Protein AF-A0A0B7BX13-F1 (afdb_monomer)

Secondary structure (DSSP, 8-state):
-EEEEEEEEESS-EEESEEEEEEEEEEEEEEEEEETTEEEEEEEEEEEEEEEEEEEE-SSS-EEEPSEEEEEEEEEPPPS-PPPPEEETTEEEEEEEEEEEEBTTB----

InterPro domains:
  IPR011021 Arrestin-like, N-terminal [PF00339] (1-109)
  IPR014752 Arrestin-like, C-terminal domain superfamily [G3DSA:2.60.40.640] (1-110)
  IPR014756 Immunoglobulin E-set [SSF81296] (1-108)
  IPR050357 Arrestin domain-containing protein [PTHR11188] (2-102)

Radius of gyration: 19.54 Å; Cα contacts (8 Å, |Δi|>4): 223; chains: 1; bounding box: 52×23×47 Å

pLDDT: mean 93.02, std 10.44, range [39.06, 98.62]

Organism: NCBI:txid1028688

Nearest PDB structures (foldseek):
  4r7v-assembly1_A  TM=9.006E-01  e=2.544E-08  Homo sapie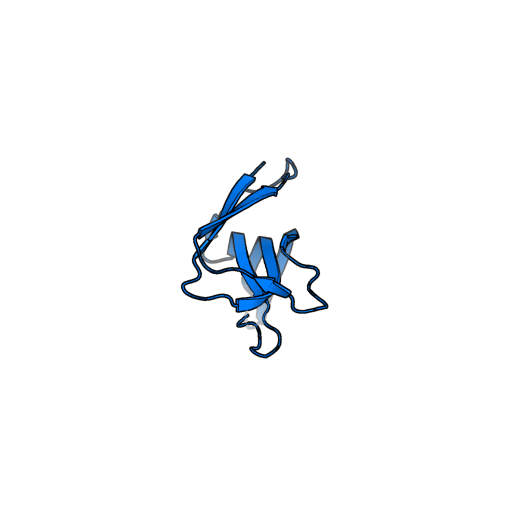ns
  4r7x-assembly1_A  TM=7.657E-01  e=8.282E-08  Homo sapiens
  7usy-assembly1_J  TM=8.039E-01  e=7.151E-07  Caenorhabditis elegans
  4r7x-assembly2_B  TM=7.205E-01  e=6.087E-08  Homo sapiens
  4gej-assembly8_H  TM=7.419E-01  e=1.267E-05  Homo sapiens

Solvent-accessible surface area (backbone atoms only — not comparable to full-atom values): 6667 Å² total; per-residue (Å²): 107,51,72,54,68,55,75,47,78,34,96,52,64,43,66,28,11,22,34,35,40,36,36,43,23,36,37,38,39,44,53,74,50,75,57,89,95,45,76,46,80,46,76,51,74,47,80,79,39,83,48,75,46,74,74,38,73,80,62,75,62,66,45,77,40,74,48,44,82,46,77,41,77,50,73,46,84,61,74,93,86,66,79,74,76,43,81,53,98,46,33,37,28,50,73,52,73,49,78,46,77,42,38,88,87,51,83,80,89,127

Structure (mmCIF, N/CA/C/O backbone):
data_AF-A0A0B7BX13-F1
#
_entry.id   AF-A0A0B7BX13-F1
#
loop_
_atom_site.group_PDB
_atom_site.id
_atom_site.type_symbol
_atom_site.label_atom_id
_atom_site.label_alt_id
_atom_site.label_comp_id
_atom_site.label_asym_id
_atom_site.label_entity_id
_atom_site.label_seq_id
_atom_site.pdbx_PDB_ins_code
_atom_site.Cartn_x
_atom_site.Cartn_y
_atom_site.Cartn_z
_atom_site.occupancy
_atom_site.B_iso_or_equiv
_atom_site.auth_seq_id
_atom_site.auth_comp_id
_atom_site.auth_asym_id
_atom_site.auth_atom_id
_atom_site.pdbx_PDB_model_num
ATOM 1 N N . ASN A 1 1 ? -9.904 6.568 -10.057 1.00 86.06 1 ASN A N 1
ATOM 2 C CA . ASN A 1 1 ? -10.083 6.479 -8.588 1.00 86.06 1 ASN A CA 1
ATOM 3 C C . ASN A 1 1 ? -10.350 5.036 -8.205 1.00 86.06 1 ASN A C 1
ATOM 5 O O . ASN A 1 1 ? -11.050 4.365 -8.951 1.00 86.06 1 ASN A O 1
ATOM 9 N N . VAL A 1 2 ? -9.795 4.576 -7.084 1.00 93.56 2 VAL A N 1
ATOM 10 C CA . VAL A 1 2 ? -10.053 3.248 -6.497 1.00 93.56 2 VAL A CA 1
ATOM 11 C C . VAL A 1 2 ? -10.750 3.457 -5.162 1.00 93.56 2 VAL A C 1
ATOM 13 O O . VAL A 1 2 ? -10.274 4.241 -4.347 1.00 93.56 2 VAL A O 1
ATOM 16 N N . SER A 1 3 ? -11.868 2.782 -4.934 1.00 96.25 3 SER A N 1
ATOM 17 C CA . SER A 1 3 ? -12.641 2.886 -3.696 1.00 96.25 3 SER A CA 1
ATOM 18 C C . SER A 1 3 ? -13.001 1.505 -3.163 1.00 96.25 3 SER A C 1
ATOM 20 O O . SER A 1 3 ? -13.042 0.523 -3.905 1.00 96.25 3 SER A O 1
ATOM 22 N N . GLY A 1 4 ? -13.229 1.422 -1.857 1.00 97.25 4 GLY A N 1
ATOM 23 C CA . GLY A 1 4 ? -13.525 0.164 -1.187 1.00 97.25 4 GLY A CA 1
ATOM 24 C C . GLY A 1 4 ? -13.729 0.341 0.310 1.00 97.25 4 GLY A C 1
ATOM 25 O O . GLY A 1 4 ? -13.872 1.460 0.799 1.00 97.25 4 GLY A O 1
ATOM 26 N N . HIS A 1 5 ? -13.745 -0.780 1.030 1.00 98.12 5 HIS A N 1
ATOM 27 C CA . HIS A 1 5 ? -13.887 -0.806 2.483 1.00 98.12 5 HIS A CA 1
ATOM 28 C C . HIS A 1 5 ? -12.838 -1.723 3.107 1.00 98.12 5 HIS A C 1
ATOM 30 O O . HIS A 1 5 ? -12.625 -2.839 2.632 1.00 98.12 5 HIS A O 1
ATOM 36 N N . VAL A 1 6 ? -12.231 -1.282 4.208 1.00 98.25 6 VAL A N 1
ATOM 37 C CA . VAL A 1 6 ? -11.518 -2.172 5.128 1.00 98.25 6 VAL A CA 1
ATOM 38 C C . VAL A 1 6 ? -12.516 -2.657 6.168 1.00 98.25 6 VAL A C 1
ATOM 40 O O . VAL A 1 6 ? -13.095 -1.860 6.904 1.00 98.25 6 VAL A O 1
ATOM 43 N N . VAL A 1 7 ? -12.731 -3.968 6.215 1.00 98.19 7 VAL A N 1
ATOM 44 C CA . VAL A 1 7 ? -13.695 -4.599 7.117 1.00 98.19 7 VAL A CA 1
ATOM 45 C C . VAL A 1 7 ? -12.959 -5.275 8.265 1.00 98.19 7 VAL A C 1
ATOM 47 O O . VAL A 1 7 ? -12.107 -6.136 8.050 1.00 98.19 7 VAL A O 1
ATOM 50 N N . VAL A 1 8 ? -13.319 -4.911 9.493 1.00 97.44 8 VAL A N 1
ATOM 51 C CA . VAL A 1 8 ? -12.742 -5.462 10.718 1.00 97.44 8 VAL A CA 1
ATOM 52 C C . VAL A 1 8 ? -13.832 -6.167 11.517 1.00 97.44 8 VAL A C 1
ATOM 54 O O . VAL A 1 8 ? -14.818 -5.561 11.932 1.00 97.44 8 VAL A O 1
ATOM 57 N N . LYS A 1 9 ? -13.636 -7.468 11.753 1.00 97.56 9 LYS A N 1
ATOM 58 C CA . LYS A 1 9 ? -14.501 -8.290 12.606 1.00 97.56 9 LYS A CA 1
ATOM 59 C C . LYS A 1 9 ? -13.747 -8.683 13.871 1.00 97.56 9 LYS A C 1
ATOM 61 O O . LYS A 1 9 ? -12.791 -9.453 13.810 1.00 97.56 9 LYS A O 1
ATOM 66 N N . LEU A 1 10 ? -14.199 -8.183 15.016 1.00 96.94 10 LEU A N 1
ATOM 67 C CA . LEU A 1 10 ? -13.612 -8.476 16.323 1.00 96.94 10 LEU A CA 1
ATOM 68 C C . LEU A 1 10 ? -14.600 -9.252 17.187 1.00 96.94 10 LEU A C 1
ATOM 70 O O . LEU A 1 10 ? -15.742 -8.840 17.366 1.00 96.94 10 LEU A O 1
ATOM 74 N N . THR A 1 11 ? -14.156 -10.365 17.765 1.00 97.25 11 THR A N 1
ATOM 75 C CA . THR A 1 11 ? -14.978 -11.162 18.690 1.00 97.25 11 THR A CA 1
ATOM 76 C C . THR A 1 11 ? -15.011 -10.578 20.103 1.00 97.25 11 THR A C 1
ATOM 78 O O . THR A 1 11 ? -15.925 -10.880 20.862 1.00 97.25 11 THR A O 1
ATOM 81 N N . LYS A 1 12 ? -14.033 -9.735 20.460 1.00 96.50 12 LYS A N 1
ATOM 82 C CA . LYS A 1 12 ? -13.914 -9.028 21.745 1.00 96.50 12 LYS A CA 1
ATOM 83 C C . LYS A 1 12 ? -13.319 -7.632 21.515 1.00 96.50 12 LYS A C 1
ATOM 85 O O . LYS A 1 12 ? -12.629 -7.461 20.505 1.00 96.50 12 LYS A O 1
ATOM 90 N N . PRO A 1 13 ? -13.555 -6.658 22.412 1.00 96.81 13 PRO A N 1
ATOM 91 C CA . PRO A 1 13 ? -12.863 -5.377 22.353 1.00 96.81 13 PRO A CA 1
ATOM 92 C C . PRO A 1 13 ? -11.339 -5.555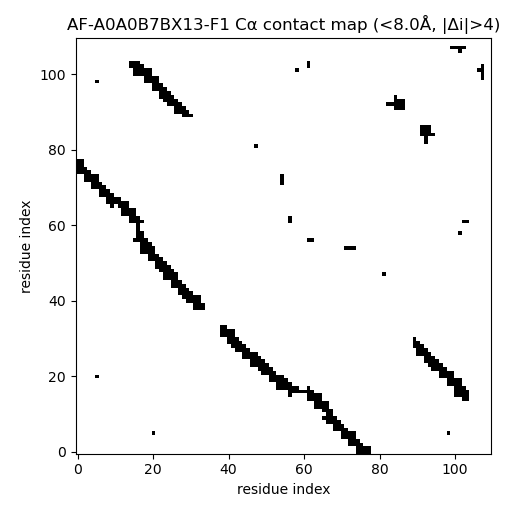 22.303 1.00 96.81 13 PRO A C 1
ATOM 94 O O . PRO A 1 13 ? -10.794 -6.495 22.887 1.00 96.81 13 PRO A O 1
ATOM 97 N N . MET A 1 14 ? -10.646 -4.681 21.574 1.00 94.88 14 MET A N 1
ATOM 98 C CA . MET A 1 14 ? -9.204 -4.783 21.350 1.00 94.88 14 MET A CA 1
ATOM 99 C C . MET A 1 14 ? -8.539 -3.411 21.396 1.00 94.88 14 MET A C 1
ATOM 101 O O . MET A 1 14 ? -8.918 -2.504 20.658 1.00 94.88 14 MET A O 1
ATOM 105 N N . LYS A 1 15 ? -7.479 -3.275 22.200 1.00 94.88 15 LYS A N 1
ATOM 106 C CA . LYS A 1 15 ? -6.619 -2.087 22.163 1.00 94.88 15 LYS A CA 1
ATOM 107 C C . LYS A 1 15 ? -5.818 -2.046 20.864 1.00 94.88 15 LYS A C 1
ATOM 109 O O . LYS A 1 15 ? -5.044 -2.961 20.577 1.00 94.88 15 LYS A O 1
ATOM 114 N N . MET A 1 16 ? -5.963 -0.960 20.117 1.00 94.88 16 MET A N 1
ATOM 115 C CA . MET A 1 16 ? -5.215 -0.694 18.888 1.00 94.88 16 MET A CA 1
ATOM 116 C C . MET A 1 16 ? -4.791 0.774 18.842 1.00 94.88 16 MET A C 1
ATOM 118 O O . MET A 1 16 ? -5.467 1.637 19.398 1.00 94.88 16 MET A O 1
ATOM 122 N N . ARG A 1 17 ? -3.654 1.057 18.207 1.00 95.69 17 ARG A N 1
ATOM 123 C CA . ARG A 1 17 ? -3.186 2.428 17.960 1.00 95.69 17 ARG A CA 1
ATOM 124 C C . ARG A 1 17 ? -3.808 3.006 16.695 1.00 95.69 17 ARG A C 1
ATOM 126 O O . ARG A 1 17 ? -4.164 4.184 16.667 1.00 95.69 17 ARG A O 1
ATOM 133 N N . SER A 1 18 ? -3.935 2.183 15.657 1.00 96.75 18 SER A N 1
ATOM 134 C CA . SER A 1 18 ? -4.548 2.581 14.395 1.00 96.75 18 SER A CA 1
ATOM 135 C C . SER A 1 18 ? -4.960 1.394 13.527 1.00 96.75 18 SER A C 1
ATOM 137 O O . SER A 1 18 ? -4.480 0.271 13.701 1.00 96.75 18 SER A O 1
ATOM 139 N N . ILE A 1 19 ? -5.833 1.678 12.563 1.00 97.38 19 ILE A N 1
ATOM 140 C CA . ILE A 1 19 ? -6.035 0.863 11.363 1.00 97.38 19 ILE A CA 1
ATOM 141 C C . ILE A 1 19 ? -5.515 1.695 10.195 1.00 97.38 19 ILE A C 1
ATOM 143 O O . ILE A 1 19 ? -5.968 2.823 9.995 1.00 97.38 19 ILE A O 1
ATOM 147 N N . GLN A 1 20 ? -4.558 1.161 9.446 1.00 97.62 20 GLN A N 1
ATOM 148 C CA . GLN A 1 20 ? -3.927 1.843 8.320 1.00 97.62 20 GLN A CA 1
ATOM 149 C C . GLN A 1 20 ? -4.113 1.042 7.041 1.00 97.62 20 GLN A C 1
ATOM 151 O O . GLN A 1 20 ? -4.077 -0.186 7.061 1.00 97.62 20 GLN A O 1
ATOM 156 N N . LEU A 1 21 ? -4.291 1.746 5.931 1.00 97.81 21 LEU A N 1
ATOM 157 C CA . LEU A 1 21 ? -4.336 1.183 4.594 1.00 97.81 21 LEU A CA 1
ATOM 158 C C . LEU A 1 21 ? -3.192 1.775 3.781 1.00 97.81 21 LEU A C 1
ATOM 160 O O . LEU A 1 21 ? -3.185 2.966 3.474 1.00 97.81 21 LEU A O 1
ATOM 164 N N . TYR A 1 22 ? -2.222 0.932 3.464 1.00 97.38 22 TYR A N 1
ATOM 165 C CA . TYR A 1 22 ? -1.094 1.252 2.609 1.00 97.38 22 TYR A CA 1
ATOM 166 C C . TYR A 1 22 ? -1.423 0.909 1.158 1.00 97.38 22 TYR A C 1
ATOM 168 O O . TYR A 1 22 ? -1.970 -0.160 0.899 1.00 97.38 22 TYR A O 1
ATOM 176 N N . PHE A 1 23 ? -1.065 1.783 0.226 1.00 96.94 23 PHE A N 1
ATOM 177 C CA . PHE A 1 23 ? -1.131 1.574 -1.213 1.00 96.94 23 PHE A CA 1
ATOM 178 C C . PHE A 1 23 ? 0.266 1.675 -1.805 1.00 96.94 23 PHE A C 1
ATOM 180 O O . PHE A 1 23 ? 0.970 2.668 -1.601 1.00 96.94 23 PHE A O 1
ATOM 187 N N . GLU A 1 24 ? 0.610 0.676 -2.606 1.00 96.50 24 GLU A N 1
ATOM 188 C CA . GLU A 1 24 ? 1.851 0.639 -3.359 1.00 96.50 24 GLU A CA 1
ATOM 189 C C . GLU A 1 24 ? 1.552 0.397 -4.832 1.00 96.50 24 GLU A C 1
ATOM 191 O O . GLU A 1 24 ? 0.699 -0.416 -5.193 1.00 96.50 24 GLU A O 1
ATOM 196 N N . GLY A 1 25 ? 2.285 1.097 -5.684 1.00 97.06 25 GLY A N 1
ATOM 197 C CA . GLY A 1 25 ? 2.286 0.909 -7.120 1.00 97.06 25 GLY A CA 1
ATOM 198 C C . GLY A 1 25 ? 3.683 1.172 -7.633 1.00 97.06 25 GLY A C 1
ATOM 199 O O . GLY A 1 25 ? 4.140 2.303 -7.508 1.00 97.06 25 GLY A O 1
ATOM 200 N N . ARG A 1 26 ? 4.368 0.172 -8.188 1.00 97.62 26 ARG A N 1
ATOM 201 C CA . ARG A 1 26 ? 5.738 0.351 -8.684 1.00 97.62 26 ARG A CA 1
ATOM 202 C C . ARG A 1 26 ? 6.088 -0.560 -9.847 1.00 97.62 26 ARG A C 1
ATOM 204 O O . ARG A 1 26 ? 5.571 -1.675 -9.962 1.00 97.62 26 ARG A O 1
ATOM 211 N N . ALA A 1 27 ? 7.020 -0.093 -10.667 1.00 98.31 27 ALA A N 1
ATOM 212 C CA . ALA A 1 27 ? 7.720 -0.897 -11.650 1.00 98.31 27 ALA A CA 1
ATOM 213 C C . ALA A 1 27 ? 9.092 -1.308 -11.121 1.00 98.31 27 ALA A C 1
ATOM 215 O O . ALA A 1 27 ? 9.803 -0.521 -10.493 1.00 98.31 27 ALA A O 1
ATOM 216 N N . LYS A 1 28 ? 9.496 -2.540 -11.424 1.00 98.31 28 LYS A N 1
ATOM 217 C CA . LYS A 1 28 ? 10.885 -2.980 -11.289 1.00 98.31 28 LYS A CA 1
ATOM 218 C C . LYS A 1 28 ? 11.316 -3.665 -12.563 1.00 98.31 28 LYS A C 1
ATOM 220 O O . LYS A 1 28 ? 10.585 -4.503 -13.081 1.00 98.31 28 LYS A O 1
ATOM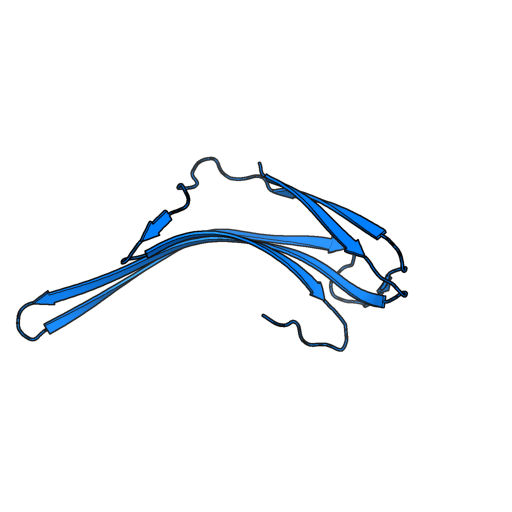 225 N N . SER A 1 29 ? 12.524 -3.370 -13.015 1.00 98.19 29 SER A N 1
ATOM 226 C CA . SER A 1 29 ? 13.137 -4.047 -14.150 1.00 98.19 29 SER A CA 1
ATOM 227 C C . SER A 1 29 ? 14.529 -4.542 -13.799 1.00 98.19 29 SER A C 1
ATOM 229 O O . SER A 1 29 ? 15.286 -3.854 -13.114 1.00 98.19 29 SER A O 1
ATOM 231 N N . HIS A 1 30 ? 14.873 -5.724 -14.294 1.00 97.75 30 HIS A N 1
ATOM 232 C CA . HIS A 1 30 ? 16.178 -6.345 -14.135 1.00 97.75 30 HIS A CA 1
ATOM 233 C C . HIS A 1 30 ? 16.533 -7.147 -15.385 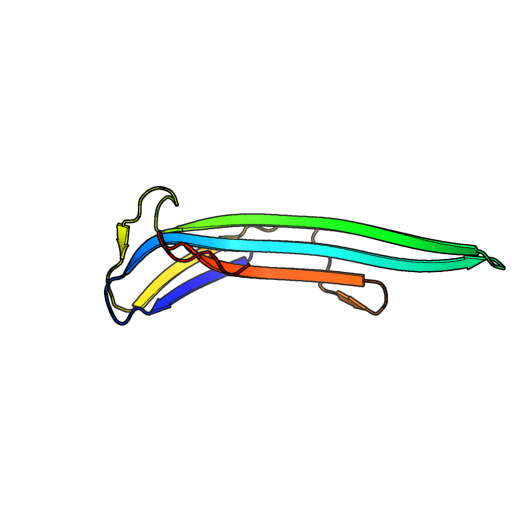1.00 97.75 30 HI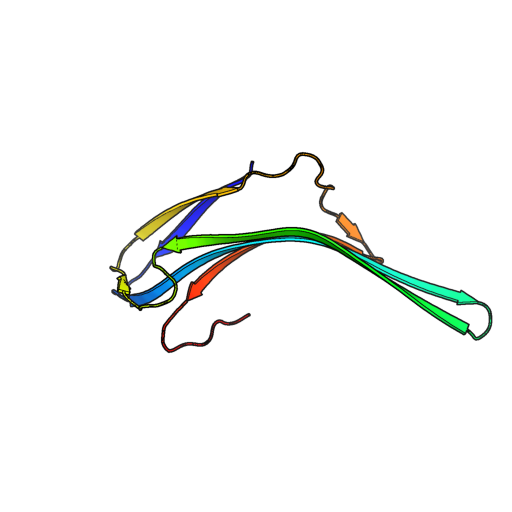S A C 1
ATOM 235 O O . HIS A 1 30 ? 15.758 -7.989 -15.845 1.00 97.75 30 HIS A O 1
ATOM 241 N N . TRP A 1 31 ? 17.709 -6.891 -15.947 1.00 96.31 31 TRP A N 1
ATOM 242 C CA . TRP A 1 31 ? 18.263 -7.718 -17.011 1.00 96.31 31 TRP A CA 1
ATOM 243 C C . TRP A 1 31 ? 19.786 -7.715 -16.975 1.00 96.31 31 TRP A C 1
ATOM 245 O O . TRP A 1 31 ? 20.429 -6.801 -16.468 1.00 96.31 31 TRP A O 1
ATOM 255 N N . GLU A 1 32 ? 20.366 -8.761 -17.550 1.00 96.19 32 GLU A N 1
ATOM 256 C CA . GLU A 1 32 ? 21.807 -8.966 -17.591 1.00 96.19 32 GLU A CA 1
ATOM 257 C C . GLU A 1 32 ? 22.280 -8.948 -19.042 1.00 96.19 32 GLU A C 1
ATOM 259 O O . GLU A 1 32 ? 21.663 -9.567 -19.915 1.00 96.19 32 GLU A O 1
ATOM 264 N N . VAL A 1 33 ? 23.395 -8.269 -19.299 1.00 96.38 33 VAL A N 1
ATOM 265 C CA . VAL A 1 33 ? 24.050 -8.237 -20.608 1.00 96.38 33 VAL A CA 1
ATOM 266 C C . VAL A 1 33 ? 25.413 -8.902 -20.478 1.00 96.38 33 VAL A C 1
ATOM 268 O O . VAL A 1 33 ? 26.200 -8.562 -19.596 1.00 96.38 33 VAL A O 1
ATOM 271 N N . LYS A 1 34 ? 25.698 -9.868 -21.353 1.00 95.69 34 LYS A N 1
ATOM 272 C CA . LYS A 1 34 ? 27.004 -10.531 -21.433 1.00 95.69 34 LYS A CA 1
ATOM 273 C C . LYS A 1 34 ? 27.776 -9.996 -22.635 1.00 95.69 34 LYS A C 1
ATOM 275 O O . LYS A 1 34 ? 27.244 -9.986 -23.741 1.00 95.69 34 LYS A O 1
ATOM 280 N N . GLN A 1 35 ? 29.024 -9.596 -22.420 1.00 93.38 35 GLN A N 1
ATOM 281 C CA . GLN A 1 35 ? 29.965 -9.200 -23.468 1.00 93.38 35 GLN A CA 1
ATOM 282 C C . GLN A 1 35 ? 31.307 -9.896 -23.214 1.00 93.38 35 GLN A C 1
ATOM 284 O O . GLN A 1 35 ? 32.044 -9.549 -22.292 1.00 93.38 35 GLN A O 1
ATOM 289 N N . GLY A 1 36 ? 31.613 -10.928 -24.006 1.00 92.81 36 GLY A N 1
ATOM 290 C CA . GLY A 1 36 ? 32.794 -11.770 -23.796 1.00 92.81 36 GLY A CA 1
ATOM 291 C C . GLY A 1 36 ? 32.769 -12.461 -22.427 1.00 92.81 36 GLY A C 1
ATOM 292 O O . GLY A 1 36 ? 31.818 -13.170 -22.101 1.00 92.81 36 GLY A O 1
ATOM 293 N N . ARG A 1 37 ? 33.815 -12.245 -21.618 1.00 93.50 37 ARG A N 1
ATOM 294 C CA . ARG A 1 37 ? 33.896 -12.736 -20.226 1.00 93.50 37 ARG A CA 1
ATOM 295 C C . ARG A 1 37 ? 33.212 -11.810 -19.213 1.00 93.50 37 ARG A C 1
ATOM 297 O O . ARG A 1 37 ? 33.095 -12.178 -18.048 1.00 93.50 37 ARG A O 1
ATOM 304 N N . THR A 1 38 ? 32.756 -10.637 -19.643 1.00 93.94 38 THR A N 1
ATOM 305 C CA . THR A 1 38 ? 32.129 -9.642 -18.772 1.00 93.94 38 THR A CA 1
ATOM 306 C C . THR A 1 38 ? 30.622 -9.854 -18.725 1.00 93.94 38 THR A C 1
ATOM 308 O O . THR A 1 38 ? 29.968 -10.084 -19.746 1.00 93.94 38 THR A O 1
ATOM 311 N N . LYS A 1 39 ? 30.057 -9.750 -17.524 1.00 95.44 39 LYS A N 1
ATOM 312 C CA . LYS A 1 39 ? 28.618 -9.758 -17.271 1.00 95.44 39 LYS A CA 1
ATOM 313 C C . LYS A 1 39 ? 28.255 -8.462 -16.552 1.00 95.44 39 LYS A C 1
ATOM 315 O O . LYS A 1 39 ? 28.794 -8.201 -15.481 1.00 95.44 39 LYS A O 1
ATOM 320 N N . THR A 1 40 ? 27.328 -7.701 -17.120 1.00 96.81 40 THR A N 1
ATOM 321 C CA . THR A 1 40 ? 26.813 -6.459 -16.536 1.00 96.81 40 THR A CA 1
ATOM 322 C C . THR A 1 40 ? 25.355 -6.640 -16.145 1.00 96.81 40 THR A C 1
ATOM 324 O O . THR A 1 40 ? 24.558 -7.180 -16.914 1.00 96.81 40 THR A O 1
ATOM 327 N N . ASP A 1 41 ? 25.014 -6.197 -14.941 1.00 96.94 41 ASP A N 1
ATOM 328 C CA . ASP A 1 41 ? 23.677 -6.279 -14.361 1.00 96.94 41 ASP A CA 1
ATOM 329 C C . ASP A 1 41 ? 23.019 -4.893 -14.388 1.00 96.94 41 ASP A C 1
ATOM 331 O O . ASP A 1 41 ? 23.616 -3.919 -13.930 1.00 96.94 41 ASP A O 1
ATOM 335 N N . TYR A 1 42 ? 21.812 -4.800 -14.947 1.00 97.62 42 TYR A N 1
ATOM 336 C CA . TYR A 1 42 ? 21.039 -3.563 -15.026 1.00 97.62 42 TYR A CA 1
ATOM 337 C C . TYR A 1 42 ? 19.757 -3.700 -14.218 1.00 97.62 42 TYR A C 1
ATOM 339 O O . TYR A 1 42 ? 18.984 -4.638 -14.424 1.00 97.62 42 TYR A O 1
ATOM 347 N N . ARG A 1 43 ? 19.507 -2.734 -13.329 1.00 97.75 43 ARG A N 1
ATOM 348 C CA . ARG A 1 43 ? 18.295 -2.652 -12.507 1.00 97.75 43 ARG A CA 1
ATOM 349 C C . ARG A 1 43 ? 17.722 -1.246 -12.544 1.00 97.75 43 ARG A C 1
ATOM 351 O O . ARG A 1 43 ? 18.473 -0.278 -12.519 1.00 97.75 43 ARG A O 1
ATOM 358 N N . ALA A 1 44 ? 16.399 -1.155 -12.534 1.00 98.12 44 ALA A N 1
ATOM 359 C CA . ALA A 1 44 ? 15.686 0.091 -12.291 1.00 98.12 44 ALA A CA 1
ATOM 360 C C . ALA A 1 44 ? 14.438 -0.175 -11.445 1.00 98.12 44 ALA A C 1
ATOM 362 O O . ALA A 1 44 ? 13.885 -1.280 -11.437 1.00 98.12 44 ALA A O 1
ATOM 363 N N . THR A 1 45 ? 14.022 0.830 -10.686 1.00 97.88 45 THR A N 1
ATOM 364 C CA . THR A 1 45 ? 12.778 0.837 -9.914 1.00 97.88 45 THR A CA 1
ATOM 365 C C . THR A 1 45 ? 12.150 2.209 -10.060 1.00 97.88 45 THR A C 1
ATOM 367 O O . THR A 1 45 ? 12.858 3.211 -10.014 1.00 97.88 45 THR A O 1
ATOM 370 N N . GLU A 1 46 ? 10.838 2.237 -10.235 1.00 97.00 46 GLU A N 1
ATOM 371 C CA . GLU A 1 46 ? 10.054 3.461 -10.331 1.00 97.00 46 GLU A CA 1
ATOM 372 C C . GLU A 1 46 ? 8.798 3.301 -9.476 1.00 97.00 46 GLU A C 1
ATOM 374 O O . GLU A 1 46 ? 8.029 2.358 -9.670 1.00 97.00 46 GLU A O 1
ATOM 379 N N . ASP A 1 47 ? 8.608 4.200 -8.512 1.00 95.81 47 ASP A N 1
ATOM 380 C CA . ASP A 1 47 ? 7.437 4.218 -7.640 1.00 95.81 47 ASP A CA 1
ATOM 381 C C . ASP A 1 47 ? 6.379 5.175 -8.204 1.00 95.81 47 ASP A C 1
ATOM 383 O O . ASP A 1 47 ? 6.623 6.368 -8.368 1.00 95.81 47 ASP A O 1
ATOM 387 N N . TYR A 1 48 ? 5.183 4.654 -8.469 1.00 95.69 48 TYR A N 1
ATOM 388 C CA . TYR A 1 48 ? 4.027 5.414 -8.951 1.00 95.69 48 TYR A CA 1
ATOM 389 C C . TYR A 1 48 ? 3.058 5.791 -7.829 1.00 95.69 48 TYR A C 1
ATOM 391 O O . TYR A 1 48 ? 2.420 6.842 -7.873 1.00 95.69 48 TYR A O 1
ATOM 399 N N . ILE A 1 49 ? 2.905 4.906 -6.840 1.00 95.25 49 ILE A N 1
ATOM 400 C CA . ILE A 1 49 ? 2.033 5.095 -5.681 1.00 95.25 49 ILE A CA 1
ATOM 401 C C . ILE A 1 49 ? 2.802 4.654 -4.442 1.00 95.25 49 ILE A C 1
ATOM 403 O O . ILE A 1 49 ? 3.289 3.527 -4.374 1.00 95.25 49 ILE A O 1
ATOM 407 N N . ASN A 1 50 ? 2.870 5.540 -3.454 1.00 94.81 50 ASN A N 1
ATOM 408 C CA . ASN A 1 50 ? 3.378 5.242 -2.124 1.00 94.81 50 ASN A CA 1
ATOM 409 C C . ASN A 1 50 ? 2.581 6.079 -1.121 1.00 94.81 50 ASN A C 1
ATOM 411 O O . ASN A 1 50 ? 2.922 7.229 -0.843 1.00 94.81 50 ASN A O 1
ATOM 415 N N . HIS A 1 51 ? 1.445 5.548 -0.675 1.00 94.50 51 HIS A N 1
ATOM 416 C CA . HIS A 1 51 ? 0.485 6.322 0.105 1.00 94.50 51 HIS A CA 1
ATOM 417 C C . HIS A 1 51 ? -0.117 5.495 1.234 1.00 94.50 51 HIS A C 1
ATOM 419 O O . HIS A 1 51 ? -0.538 4.364 1.019 1.00 94.50 51 HIS A O 1
ATOM 425 N N . THR A 1 52 ? -0.215 6.082 2.425 1.00 95.81 52 THR A N 1
ATOM 426 C CA . THR A 1 52 ? -0.845 5.452 3.589 1.00 95.81 52 THR A CA 1
ATOM 427 C C . THR A 1 52 ? -1.992 6.318 4.075 1.00 95.81 52 THR A C 1
ATOM 429 O O . THR A 1 52 ? -1.811 7.505 4.335 1.00 95.81 52 THR A O 1
ATOM 432 N N . VAL A 1 53 ? -3.157 5.702 4.257 1.00 95.31 53 VAL A N 1
ATOM 433 C CA . VAL A 1 53 ? -4.340 6.325 4.851 1.00 95.31 53 VAL A CA 1
ATOM 434 C C . VAL A 1 53 ? -4.571 5.721 6.230 1.00 95.31 53 VAL A C 1
ATOM 436 O O . VAL A 1 53 ? -4.643 4.502 6.376 1.00 95.31 53 VAL A O 1
ATOM 439 N N . THR A 1 54 ? -4.723 6.562 7.250 1.00 96.19 54 THR A N 1
ATOM 440 C CA . THR A 1 54 ? -5.184 6.115 8.570 1.00 96.19 54 THR A CA 1
ATOM 441 C C . THR A 1 54 ? -6.708 6.132 8.587 1.00 96.19 54 THR A C 1
ATOM 443 O O . THR A 1 54 ? -7.320 7.181 8.413 1.00 96.19 54 THR A O 1
ATOM 446 N N . LEU A 1 55 ? -7.317 4.965 8.786 1.00 96.94 55 LEU A N 1
ATOM 447 C CA . LEU A 1 55 ? -8.769 4.770 8.779 1.00 96.94 55 LEU A CA 1
ATOM 448 C C . LEU A 1 55 ? -9.385 4.840 10.182 1.00 96.94 55 LEU A C 1
ATOM 450 O O . LEU A 1 55 ? -10.573 5.112 10.333 1.00 96.94 55 LEU A O 1
ATOM 454 N N . TYR A 1 56 ? -8.580 4.584 11.212 1.00 96.94 56 TYR A N 1
ATOM 455 C CA . TYR A 1 56 ? -8.982 4.647 12.613 1.00 96.94 56 TYR A CA 1
ATOM 456 C C . TYR A 1 56 ? -7.776 4.958 13.497 1.00 96.94 56 TYR A C 1
ATOM 458 O O . TYR A 1 56 ? -6.675 4.477 13.220 1.00 96.94 56 TYR A O 1
ATOM 466 N N . GLY A 1 57 ? -8.004 5.689 14.590 1.00 94.56 57 GLY A N 1
ATOM 467 C CA . GLY A 1 57 ? -6.977 6.048 15.568 1.00 94.56 57 GLY A CA 1
ATOM 468 C C . GLY A 1 57 ? -5.956 7.060 15.041 1.00 94.56 57 GLY A C 1
ATOM 469 O O . GLY A 1 57 ? -6.088 7.592 13.942 1.00 94.56 57 GLY A O 1
ATOM 470 N N . THR A 1 58 ? -4.930 7.340 15.846 1.00 90.81 58 THR A N 1
ATOM 471 C CA . THR A 1 58 ? -3.871 8.315 15.514 1.00 90.81 58 THR A CA 1
ATOM 472 C C . THR A 1 58 ? -2.492 7.675 15.363 1.00 90.81 58 THR A C 1
ATOM 474 O O . THR A 1 58 ? -1.533 8.357 15.019 1.00 90.81 58 THR A O 1
ATOM 477 N N . GLY A 1 59 ? -2.360 6.374 15.649 1.00 87.31 59 GLY A N 1
ATOM 478 C CA . GLY A 1 59 ? -1.079 5.664 15.638 1.00 87.31 59 GLY A CA 1
ATOM 479 C C . GLY A 1 59 ? -0.200 5.918 16.870 1.00 87.31 59 GLY A C 1
ATOM 480 O O . GLY A 1 59 ? 0.773 5.198 17.067 1.00 87.31 59 GLY A O 1
ATOM 481 N N . GLN A 1 60 ? -0.548 6.887 17.723 1.00 86.75 60 GLN A N 1
ATOM 482 C CA . GLN A 1 60 ? 0.228 7.248 18.914 1.00 86.75 60 GLN A CA 1
ATOM 483 C C . GLN A 1 60 ? -0.283 6.512 20.157 1.00 86.75 60 GLN A C 1
ATOM 485 O O . GLN A 1 60 ? 0.366 5.604 20.680 1.00 86.75 60 GLN A O 1
ATOM 490 N N . ASN A 1 61 ? -1.487 6.873 20.602 1.00 89.56 61 ASN A N 1
ATOM 491 C CA . ASN A 1 61 ? -2.113 6.297 21.783 1.00 89.56 61 ASN A CA 1
ATOM 492 C C . ASN A 1 61 ? -3.000 5.121 21.388 1.00 89.56 61 ASN A C 1
ATOM 494 O O . ASN A 1 61 ? -3.724 5.178 20.394 1.00 89.56 61 ASN A O 1
ATOM 498 N N . SER A 1 62 ? -2.959 4.047 22.177 1.00 91.00 62 SER A N 1
ATOM 499 C CA . SER A 1 62 ? -3.887 2.939 21.979 1.00 91.00 62 SER A CA 1
ATOM 500 C C . SER A 1 62 ? -5.250 3.280 22.564 1.00 91.00 62 SER A C 1
ATOM 502 O O . SER A 1 62 ? -5.340 3.590 23.753 1.00 91.00 62 SER A O 1
ATOM 504 N N . ILE A 1 63 ? -6.293 3.132 21.760 1.00 92.12 63 ILE A N 1
ATOM 505 C CA . ILE A 1 63 ? -7.690 3.224 22.180 1.00 92.12 63 ILE A CA 1
ATOM 506 C C . ILE A 1 63 ? -8.335 1.842 22.103 1.00 92.12 63 ILE A C 1
ATOM 508 O O . ILE A 1 63 ? -7.911 0.981 21.325 1.00 92.12 63 ILE A O 1
ATOM 512 N N . GLU A 1 64 ? -9.312 1.594 22.970 1.00 95.06 64 GLU A N 1
ATOM 513 C CA . GLU A 1 64 ? -10.065 0.347 22.938 1.00 95.06 64 GLU A CA 1
ATOM 514 C C . GLU A 1 64 ? -11.107 0.411 21.829 1.00 95.06 64 GLU A C 1
ATOM 516 O O . GLU A 1 64 ? -12.014 1.239 21.836 1.00 95.06 64 GLU A O 1
ATOM 521 N N . HIS A 1 65 ? -10.953 -0.477 20.859 1.00 96.44 65 HIS A N 1
ATOM 522 C CA . HIS A 1 65 ? -11.901 -0.626 19.782 1.00 96.44 65 HIS A CA 1
ATOM 523 C C . HIS A 1 65 ? -12.956 -1.672 20.162 1.00 96.44 65 HIS A C 1
ATOM 525 O O . HIS A 1 65 ? -12.577 -2.767 20.593 1.00 96.44 65 HIS A O 1
ATOM 531 N N . PRO A 1 66 ? -14.259 -1.400 19.975 1.00 97.19 66 PRO A N 1
ATOM 532 C CA . PRO A 1 66 ? -15.323 -2.325 20.357 1.00 97.19 66 PRO A CA 1
ATOM 533 C C . PRO A 1 66 ? -15.306 -3.622 19.534 1.00 97.19 66 PRO A C 1
ATOM 535 O O . PRO A 1 66 ? -14.833 -3.661 18.396 1.00 97.19 66 PRO A O 1
ATOM 538 N N . SER A 1 67 ? -15.865 -4.696 20.096 1.00 97.81 67 SER A N 1
ATOM 539 C CA . SER A 1 67 ? -16.185 -5.910 19.335 1.00 97.81 67 SER A CA 1
ATOM 540 C C . SER A 1 67 ? -17.240 -5.638 18.259 1.00 97.81 67 SER A C 1
ATOM 542 O O . SER A 1 67 ? -17.920 -4.614 18.275 1.00 97.81 67 SER A O 1
ATOM 544 N N . GLY A 1 68 ? -17.413 -6.578 17.336 1.00 98.12 68 GLY A N 1
ATOM 545 C CA . GLY A 1 68 ? -18.435 -6.526 16.296 1.00 98.12 68 GLY A CA 1
ATOM 546 C C . GLY A 1 68 ? -17.852 -6.403 14.894 1.00 98.12 68 GLY A C 1
ATOM 547 O O . GLY A 1 68 ? -16.688 -6.733 14.657 1.00 98.12 68 GLY A O 1
ATOM 548 N N . PHE A 1 69 ? -18.702 -5.973 13.966 1.00 98.25 69 PHE A N 1
ATOM 549 C CA . PHE A 1 69 ? -18.380 -5.783 12.557 1.00 98.25 69 PHE A CA 1
ATOM 550 C C . PHE A 1 69 ? -18.293 -4.290 12.252 1.00 98.25 69 PHE A C 1
ATOM 552 O O . PHE A 1 69 ? -19.258 -3.560 12.462 1.00 98.25 69 PHE A O 1
ATOM 559 N N . HIS A 1 70 ? -17.141 -3.856 11.755 1.00 98.19 70 HIS A N 1
ATOM 560 C CA . HIS A 1 70 ? -16.833 -2.452 11.498 1.00 98.19 70 HIS A CA 1
ATOM 561 C C . HIS A 1 70 ? -16.326 -2.302 10.070 1.00 98.19 70 HIS A C 1
ATOM 563 O O . HIS A 1 70 ? -15.545 -3.131 9.600 1.00 98.19 70 HIS A O 1
ATOM 569 N N . SER A 1 71 ? -16.784 -1.264 9.376 1.00 98.31 71 SER A N 1
ATOM 570 C CA . SER A 1 71 ? -16.460 -1.017 7.972 1.00 98.31 71 SER A CA 1
ATOM 571 C C . SER A 1 71 ? -15.897 0.389 7.812 1.00 98.31 71 SER A C 1
ATOM 573 O O . SER A 1 71 ? -16.544 1.362 8.194 1.00 98.31 71 SER A O 1
ATOM 575 N N . TYR A 1 72 ? -14.697 0.486 7.246 1.00 98.12 72 TYR A N 1
ATOM 576 C CA . TYR A 1 72 ? -13.981 1.739 7.028 1.00 98.12 72 TYR A CA 1
ATOM 577 C C . TYR A 1 72 ? -13.877 2.027 5.531 1.00 98.12 72 TYR A C 1
ATOM 579 O O . TYR A 1 72 ? -13.051 1.398 4.858 1.00 98.12 72 TYR A O 1
ATOM 587 N N . PRO A 1 73 ? -14.705 2.931 4.980 1.00 98.00 73 PRO A N 1
ATOM 588 C CA . PRO A 1 73 ? -14.637 3.279 3.569 1.00 98.00 73 PRO A CA 1
ATOM 589 C C . PRO A 1 73 ? -13.346 4.040 3.256 1.00 98.00 73 PRO A C 1
ATOM 591 O O . PRO A 1 73 ? -12.864 4.838 4.059 1.00 98.00 73 PRO A O 1
ATOM 594 N N . PHE A 1 74 ? -12.812 3.833 2.058 1.00 96.44 74 PHE A N 1
ATOM 595 C CA . PHE A 1 74 ? -11.688 4.601 1.535 1.00 96.44 74 PHE A CA 1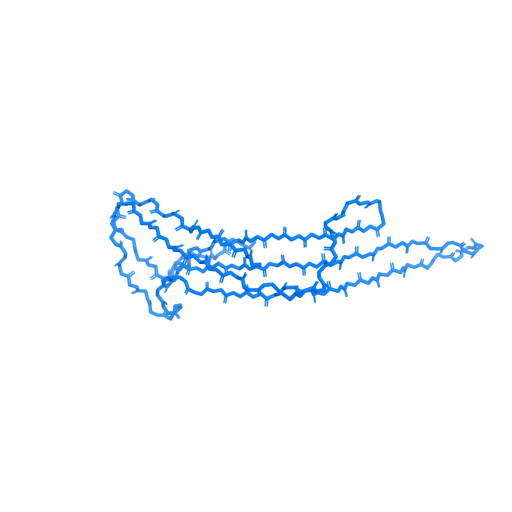
ATOM 596 C C . PHE A 1 74 ? -11.901 4.949 0.063 1.00 96.44 74 PHE A C 1
ATOM 598 O O . PHE A 1 74 ? -12.590 4.243 -0.677 1.00 96.44 74 PHE A O 1
ATOM 605 N N . THR A 1 75 ? -11.261 6.031 -0.373 1.00 95.62 75 THR A N 1
ATOM 606 C CA . THR A 1 75 ? -11.086 6.366 -1.788 1.00 95.62 75 THR A CA 1
ATOM 607 C C . THR A 1 75 ? -9.663 6.859 -1.997 1.00 95.62 75 THR A C 1
ATOM 609 O O . THR A 1 75 ? -9.213 7.770 -1.310 1.00 95.62 75 THR A O 1
ATOM 612 N N . LEU A 1 76 ? -8.963 6.256 -2.954 1.00 92.31 76 LEU A N 1
ATOM 613 C CA . LEU A 1 76 ? -7.675 6.709 -3.447 1.00 92.31 76 LEU A CA 1
ATOM 614 C C . LEU A 1 76 ? -7.865 7.362 -4.817 1.00 92.31 76 LEU A C 1
ATOM 616 O O . LEU A 1 76 ? -8.352 6.744 -5.776 1.00 92.31 76 LEU A O 1
ATOM 620 N N . HIS A 1 77 ? -7.445 8.616 -4.913 1.00 91.25 77 HIS A N 1
ATOM 621 C CA . HIS A 1 77 ? -7.362 9.322 -6.181 1.00 91.25 77 HIS A CA 1
ATOM 622 C C . HIS A 1 77 ? -6.069 8.926 -6.889 1.00 91.25 77 HIS A C 1
ATOM 624 O O . HIS A 1 77 ? -4.980 9.086 -6.349 1.00 91.25 77 HIS A O 1
ATOM 630 N N . LEU A 1 78 ? -6.212 8.355 -8.084 1.00 87.69 78 LEU A N 1
ATOM 631 C CA . LEU A 1 78 ? -5.082 7.923 -8.901 1.00 87.69 78 LEU A CA 1
ATOM 632 C C . LEU A 1 78 ? -4.748 9.016 -9.912 1.00 87.69 78 LEU A C 1
ATOM 634 O O . LEU A 1 78 ? -5.655 9.551 -10.553 1.00 87.69 78 LEU A O 1
ATOM 638 N N . ASN A 1 79 ? -3.459 9.297 -10.090 1.00 81.81 79 ASN A N 1
ATOM 639 C CA . ASN A 1 79 ? -2.983 10.137 -11.187 1.00 81.81 79 ASN A CA 1
ATOM 640 C C . ASN A 1 79 ? -3.264 9.446 -12.536 1.00 81.81 79 ASN A C 1
ATOM 642 O O . ASN A 1 79 ? -3.294 8.219 -12.613 1.00 81.81 79 ASN A O 1
ATOM 646 N N . GLN A 1 80 ? -3.464 10.216 -13.609 1.00 74.62 80 GLN A N 1
ATOM 647 C CA . GLN A 1 80 ? -3.913 9.677 -14.905 1.00 74.62 80 GLN A CA 1
ATOM 648 C C . GLN A 1 80 ? -2.842 8.886 -15.685 1.00 74.62 80 GLN A C 1
ATOM 650 O O . GLN A 1 80 ? -3.185 8.195 -16.638 1.00 74.62 80 GLN A O 1
ATOM 655 N N . ASN A 1 81 ? -1.574 8.920 -15.264 1.00 86.88 81 ASN A N 1
ATOM 656 C CA . ASN A 1 81 ? -0.444 8.348 -16.011 1.00 86.88 81 ASN A CA 1
ATOM 657 C C . ASN A 1 81 ? 0.126 7.071 -15.365 1.00 86.88 81 ASN A C 1
ATOM 659 O O . ASN A 1 81 ? 1.339 6.935 -15.227 1.00 86.88 81 ASN A O 1
ATOM 663 N N . LEU A 1 82 ? -0.733 6.147 -14.926 1.00 94.00 82 LEU A N 1
ATOM 664 C CA . LEU A 1 82 ? -0.282 4.865 -14.375 1.00 94.00 82 LEU A CA 1
ATOM 665 C C . LEU A 1 82 ? -0.154 3.812 -15.484 1.00 94.00 82 LEU A C 1
ATOM 667 O O . LEU A 1 82 ? -1.121 3.603 -16.222 1.00 94.00 82 LEU A O 1
ATOM 671 N N . PRO A 1 83 ? 0.994 3.122 -15.608 1.00 95.69 83 PRO A N 1
ATOM 672 C CA . PRO A 1 83 ? 1.100 1.996 -16.525 1.00 95.69 83 PRO A CA 1
ATOM 673 C C . PRO A 1 83 ? 0.166 0.848 -16.120 1.00 95.69 83 PRO A C 1
ATOM 675 O O . PRO A 1 83 ? -0.249 0.710 -14.970 1.00 95.69 83 PRO A O 1
ATOM 678 N N . SER A 1 84 ? -0.162 -0.012 -17.083 1.00 95.81 84 SER A N 1
ATOM 679 C CA . SER A 1 84 ? -0.891 -1.249 -16.788 1.00 95.81 84 SER A CA 1
ATOM 680 C C . SER A 1 84 ? -0.029 -2.210 -15.972 1.00 95.81 84 SER A C 1
ATOM 682 O O . SER A 1 84 ? 1.191 -2.255 -16.139 1.00 95.81 84 SER A O 1
ATOM 684 N N . SER A 1 85 ? -0.670 -3.021 -15.129 1.00 97.44 85 SER A N 1
ATOM 685 C CA . SER A 1 85 ? 0.001 -4.138 -14.467 1.00 97.44 85 SER A CA 1
ATOM 686 C C . SER A 1 85 ? 0.651 -5.073 -15.482 1.00 97.44 85 SER A C 1
ATOM 688 O O . SER A 1 85 ? 0.085 -5.362 -16.537 1.00 97.44 85 SER A O 1
ATOM 690 N N . PHE A 1 86 ? 1.832 -5.569 -15.138 1.00 98.06 86 PHE A N 1
ATOM 691 C CA . PHE A 1 86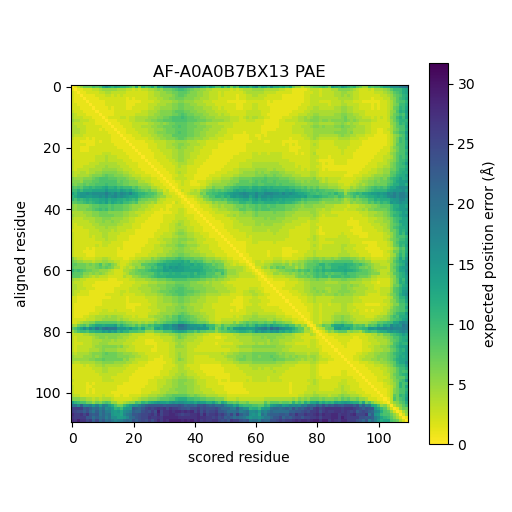 ? 2.622 -6.436 -15.999 1.00 98.06 86 PHE A CA 1
ATOM 692 C C . PHE A 1 86 ? 3.443 -7.404 -15.158 1.00 98.06 86 PHE A C 1
ATOM 694 O O . PHE A 1 86 ? 3.999 -7.023 -14.130 1.00 98.06 86 PHE A O 1
ATOM 701 N N . GLU A 1 87 ? 3.579 -8.631 -15.646 1.00 98.31 87 GLU A N 1
ATOM 702 C CA . GLU A 1 87 ? 4.462 -9.646 -15.084 1.00 98.31 87 GLU A CA 1
ATOM 703 C C . GLU A 1 87 ? 5.312 -10.236 -16.201 1.00 98.31 87 GLU A C 1
ATOM 705 O O . GLU A 1 87 ? 4.793 -10.711 -17.213 1.00 98.31 87 GLU A O 1
ATOM 710 N N . GLY A 1 88 ? 6.628 -10.233 -16.021 1.00 96.94 88 GLY A N 1
ATOM 711 C CA . GLY A 1 88 ? 7.535 -10.777 -17.013 1.00 96.94 88 GLY A CA 1
ATOM 712 C C . GLY A 1 88 ? 8.868 -11.207 -16.433 1.00 96.94 88 GLY A C 1
ATOM 713 O O . GLY A 1 88 ? 9.247 -10.899 -15.307 1.00 96.94 88 GLY A O 1
ATOM 714 N N . ARG A 1 89 ? 9.639 -11.913 -17.260 1.00 96.94 89 ARG A N 1
ATOM 715 C CA . ARG A 1 89 ? 10.948 -12.448 -16.864 1.00 96.94 89 ARG A CA 1
ATOM 716 C C . ARG A 1 89 ? 11.940 -11.367 -16.415 1.00 96.94 89 ARG A C 1
ATOM 718 O O . ARG A 1 89 ? 12.826 -11.655 -15.622 1.00 96.94 89 ARG A O 1
ATOM 725 N N . ARG A 1 90 ? 11.834 -10.159 -16.971 1.00 96.44 90 ARG A N 1
ATOM 726 C CA . ARG A 1 90 ? 12.780 -9.051 -16.752 1.00 96.44 90 ARG A CA 1
ATOM 727 C C . ARG A 1 90 ? 12.232 -7.962 -15.834 1.00 96.44 90 ARG A C 1
ATOM 729 O O . ARG A 1 90 ? 12.809 -6.882 -15.780 1.00 96.44 90 ARG A O 1
ATOM 736 N N . GLY A 1 91 ? 11.112 -8.196 -15.158 1.00 97.88 91 GLY A N 1
ATOM 737 C CA . GLY A 1 91 ? 10.491 -7.167 -14.336 1.00 97.88 91 GLY A CA 1
ATOM 738 C C . GLY A 1 91 ? 8.980 -7.269 -14.251 1.00 97.88 91 GLY A C 1
ATOM 739 O O . GLY A 1 91 ? 8.365 -8.154 -14.841 1.00 97.88 91 GLY A O 1
ATOM 740 N N . TYR A 1 92 ? 8.397 -6.327 -13.523 1.00 98.56 92 TYR A N 1
ATOM 741 C CA . TYR A 1 92 ? 6.962 -6.231 -13.309 1.00 98.56 92 TYR A CA 1
ATOM 742 C C . TYR A 1 92 ? 6.517 -4.781 -13.146 1.00 98.56 92 TYR A C 1
ATOM 744 O O . TYR A 1 92 ? 7.319 -3.906 -12.813 1.00 98.56 92 TYR A O 1
ATOM 752 N N . VAL A 1 93 ? 5.213 -4.575 -13.295 1.00 98.62 93 VAL A N 1
ATOM 753 C CA . VAL A 1 93 ? 4.468 -3.416 -12.799 1.00 98.62 93 VAL A CA 1
ATOM 754 C C . VAL A 1 93 ? 3.383 -3.962 -11.876 1.00 98.62 93 VAL A C 1
ATOM 756 O O . VAL A 1 93 ? 2.490 -4.680 -12.330 1.00 98.62 93 VAL A O 1
AT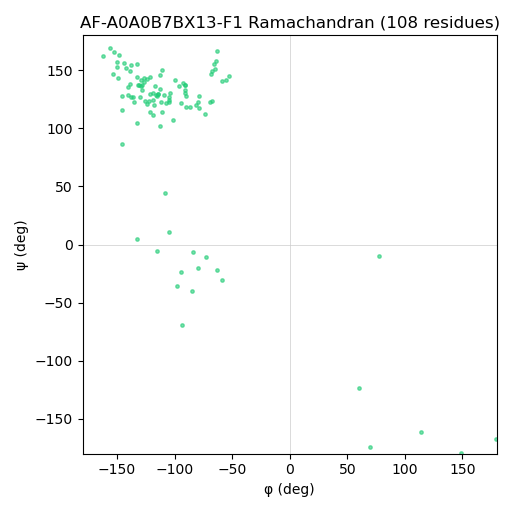OM 759 N N . ARG A 1 94 ? 3.466 -3.659 -10.577 1.00 98.25 94 ARG A N 1
ATOM 760 C CA . ARG A 1 94 ? 2.554 -4.192 -9.553 1.00 98.25 94 ARG A CA 1
ATOM 761 C C . ARG A 1 94 ? 1.892 -3.075 -8.778 1.00 98.25 94 ARG A C 1
ATOM 763 O O . ARG A 1 94 ? 2.540 -2.092 -8.433 1.00 98.25 94 ARG A O 1
ATOM 770 N N . TYR A 1 95 ? 0.624 -3.300 -8.458 1.00 97.12 95 TYR A N 1
ATOM 771 C CA . TYR A 1 95 ? -0.175 -2.458 -7.582 1.00 97.12 95 TYR A CA 1
ATOM 772 C C . TYR A 1 95 ? -0.819 -3.335 -6.517 1.00 97.12 95 TYR A C 1
ATOM 774 O O . TYR A 1 95 ? -1.335 -4.407 -6.835 1.00 97.12 95 TYR A O 1
ATOM 782 N N . PHE A 1 96 ? -0.804 -2.895 -5.266 1.00 96.50 96 PHE A N 1
ATOM 783 C CA . PHE A 1 96 ? -1.520 -3.565 -4.187 1.00 96.50 96 PHE A CA 1
ATOM 784 C C . PHE A 1 96 ? -1.904 -2.579 -3.085 1.00 96.50 96 PHE A C 1
ATOM 786 O O . PHE A 1 96 ? -1.392 -1.461 -3.008 1.00 96.50 96 PHE A O 1
ATOM 793 N N . CYS A 1 97 ? -2.800 -3.020 -2.206 1.00 96.62 97 CYS A N 1
ATOM 794 C CA . CYS A 1 97 ? -3.046 -2.358 -0.936 1.00 96.62 97 CYS A CA 1
ATOM 795 C C . CYS A 1 97 ? -2.923 -3.347 0.227 1.00 96.62 97 CYS A C 1
ATOM 79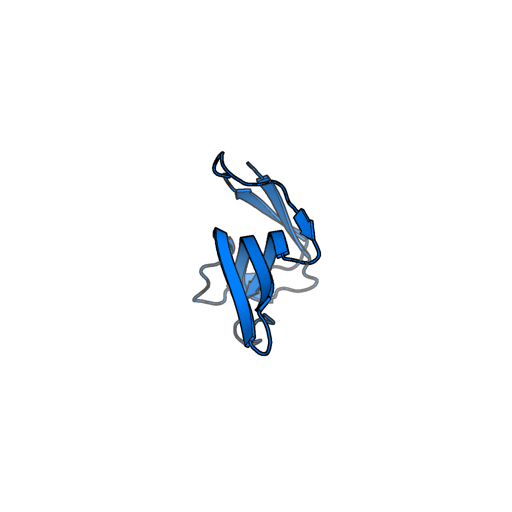7 O O . CYS A 1 97 ? -3.321 -4.506 0.105 1.00 96.62 97 CYS A O 1
ATOM 799 N N . LYS A 1 98 ? -2.390 -2.890 1.361 1.00 97.38 98 LYS A N 1
ATOM 800 C CA . LYS A 1 98 ? -2.217 -3.671 2.591 1.00 97.38 98 LYS A CA 1
ATOM 801 C C . LYS A 1 98 ? -2.910 -2.952 3.744 1.00 97.38 98 LYS A C 1
ATOM 803 O O . LYS A 1 98 ? -2.571 -1.812 4.052 1.00 97.38 98 LYS A O 1
ATOM 808 N N . ALA A 1 99 ? -3.872 -3.617 4.379 1.00 97.81 99 ALA A N 1
ATOM 809 C CA . ALA A 1 99 ? -4.488 -3.133 5.610 1.00 97.81 99 ALA A CA 1
ATOM 810 C C . ALA A 1 99 ? -3.732 -3.684 6.829 1.00 97.81 99 ALA A C 1
ATOM 812 O O . ALA A 1 99 ? -3.517 -4.892 6.925 1.00 97.81 99 ALA A O 1
ATOM 813 N N . THR A 1 100 ? -3.373 -2.814 7.770 1.00 97.12 100 THR A N 1
ATOM 814 C CA . THR A 1 100 ? -2.609 -3.158 8.977 1.00 97.12 100 THR A CA 1
ATOM 815 C C . THR A 1 100 ? -3.327 -2.630 10.216 1.00 97.12 100 THR A C 1
ATOM 817 O O . THR A 1 100 ? -3.739 -1.471 10.259 1.00 97.12 100 THR A O 1
ATOM 820 N N . ILE A 1 101 ? -3.462 -3.472 11.244 1.00 96.25 101 ILE A N 1
ATOM 821 C CA . ILE A 1 101 ? -3.924 -3.061 12.577 1.00 96.25 101 ILE A CA 1
ATOM 822 C C . ILE A 1 101 ? -2.700 -2.937 13.478 1.00 96.25 101 ILE A C 1
ATOM 824 O O . ILE A 1 101 ? -2.165 -3.958 13.913 1.00 96.25 101 ILE A O 1
ATOM 828 N N . ASN A 1 102 ? -2.303 -1.709 13.809 1.00 93.69 102 ASN A N 1
ATOM 829 C CA . ASN A 1 102 ? -1.167 -1.472 14.692 1.00 93.69 102 ASN A CA 1
ATOM 830 C C . ASN A 1 102 ? -1.591 -1.661 16.156 1.00 93.69 102 ASN A C 1
ATOM 832 O O . ASN A 1 102 ? -2.519 -1.003 16.648 1.00 93.69 102 ASN A O 1
ATOM 836 N N . ARG A 1 103 ? -0.919 -2.572 16.866 1.00 90.38 103 ARG A N 1
ATOM 837 C CA . ARG A 1 103 ? -1.206 -2.893 18.272 1.00 90.38 103 ARG A CA 1
ATOM 838 C C . ARG A 1 103 ? -0.053 -2.447 19.174 1.00 90.38 103 ARG A C 1
ATOM 840 O O . ARG A 1 103 ? 1.103 -2.576 18.797 1.00 90.38 103 ARG A O 1
ATOM 847 N N . PRO A 1 104 ? -0.333 -2.006 20.412 1.00 78.88 104 PRO A N 1
ATOM 848 C CA . PRO A 1 104 ? 0.699 -1.480 21.307 1.00 78.88 104 PRO A CA 1
ATOM 849 C C . PRO A 1 104 ? 1.807 -2.470 21.726 1.00 78.88 104 PRO A C 1
ATOM 851 O O . PRO A 1 104 ? 2.880 -2.009 22.101 1.00 78.88 104 PRO A O 1
ATOM 854 N N . TRP A 1 105 ? 1.581 -3.792 21.653 1.00 69.38 105 TRP A N 1
ATOM 855 C CA . TRP A 1 105 ? 2.489 -4.823 22.207 1.00 69.38 105 TRP A CA 1
ATOM 856 C C . TRP A 1 105 ? 2.805 -5.983 21.253 1.00 69.38 105 TRP A C 1
ATOM 858 O O . TRP A 1 105 ? 3.437 -6.958 21.651 1.00 69.38 105 TRP A O 1
ATOM 868 N N . LYS A 1 106 ? 2.327 -5.921 20.009 1.00 58.09 106 LYS A N 1
ATOM 869 C CA . LYS A 1 106 ? 2.699 -6.874 18.960 1.00 58.09 106 LYS A CA 1
ATOM 870 C C . LYS A 1 106 ? 3.372 -6.079 17.856 1.00 58.09 106 LYS A C 1
ATOM 872 O O . LYS A 1 106 ? 2.786 -5.111 17.386 1.00 58.09 106 LYS A O 1
ATOM 877 N N . PHE A 1 107 ? 4.591 -6.471 17.495 1.00 51.25 107 PHE A N 1
ATOM 878 C CA . PHE A 1 107 ? 5.262 -5.933 16.318 1.00 51.25 107 PHE A CA 1
ATOM 879 C C . PHE A 1 107 ? 4.409 -6.206 15.076 1.00 51.25 107 PHE A C 1
ATOM 881 O O . PHE A 1 107 ? 3.784 -7.264 14.970 1.00 51.25 107 PHE A O 1
ATOM 888 N N . ASP A 1 108 ? 4.364 -5.232 14.170 1.00 54.84 108 ASP A N 1
ATOM 889 C CA . ASP A 1 108 ? 3.704 -5.379 12.878 1.00 54.84 108 ASP A CA 1
ATOM 890 C C . ASP A 1 108 ? 4.504 -6.394 12.036 1.00 54.84 108 ASP A C 1
ATOM 892 O O . ASP A 1 108 ? 5.703 -6.212 11.824 1.00 54.84 108 ASP A O 1
ATOM 896 N N . GLU A 1 109 ? 3.865 -7.469 11.561 1.00 49.88 109 GLU A N 1
ATOM 897 C CA . GLU A 1 109 ? 4.478 -8.366 10.570 1.00 49.88 109 GLU A CA 1
ATOM 898 C C . GLU A 1 109 ? 4.493 -7.651 9.204 1.00 49.88 109 GLU A C 1
ATOM 900 O O . GLU A 1 109 ? 3.448 -7.309 8.624 1.00 49.88 109 GLU A O 1
ATOM 905 N N . HIS A 1 110 ? 5.705 -7.328 8.745 1.00 39.06 110 HIS A N 1
ATOM 906 C CA . HIS A 1 110 ? 5.972 -6.588 7.510 1.00 39.06 110 HIS A CA 1
ATOM 907 C C . HIS A 1 110 ? 5.781 -7.469 6.274 1.00 39.06 110 HIS A C 1
ATOM 909 O O . HIS A 1 110 ? 6.309 -8.599 6.269 1.00 39.06 110 HIS A O 1
#

Mean predicted aligned error: 5.28 Å

Foldseek 3Di:
DDKDKDKDAFPFKAWFQFKKKWKWKKKKFWDWDDDPPDIDIDIDMDTQDTDMDTQDHDSPGIDTDGHGMDIGIDDDDHDPDGDDWDDDPGITTDIDMDIWTHHPPDDTDD

Sequence (110 aa):
NVSGHVVVKLTKPMKMRSIQLYFEGRAKSHWEVKQGRTKTDYRATEDYINHTVTLYGTGQNSIEHPSGFHSYPFTLHLNQNLPSSFEGRRGYVRYFCKATINRPWKFDEH